Protein AF-A0A1J3G1J7-F1 (afdb_monomer)

Radius of gyration: 13.46 Å; 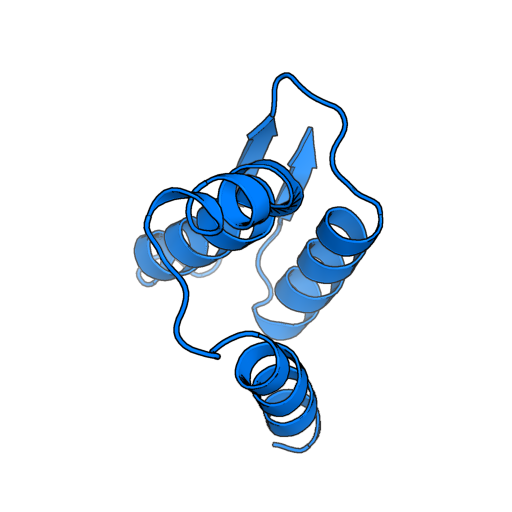Cα contacts (8 Å, |Δi|>4): 57; chains: 1; bounding box: 32×24×33 Å

Secondary structure (DSSP, 8-state):
-HHHHHHHHHHHTT-----TTHHHHHHHHHHHHHHHHHHHHHHTT-TTPPEEE--SSPPPHHHHHHHHHHHHHH---EEE-

Organism: Noccaea caerulescens (NCBI:txid107243)

pLDDT: mean 70.51, std 16.84, range [40.72, 90.0]

Sequence (81 aa):
YEKLKEFDDFMEGEVFQCSMTERREQLLDHSERLAIAFGLISVNGNARAPIKVFKNLRACPDCHEFAKHVSLVTGHEIVIR

Nearest PDB structures (foldseek):
  1v7u-assembly1_B  TM=4.550E-01  e=2.163E+00  Escherichia coli
  8ssa-assembly1_B  TM=5.436E-01  e=5.282E+00  Rattus norvegicus
  5ide-assembly1_A  TM=4.820E-01  e=4.604E+00  Rattus norvegicus

Solvent-accessible surface area (backbone atoms only — not comparable to full-atom values): 4963 Å² total; per-residue (Å²): 109,72,73,56,49,60,50,47,56,62,54,61,73,66,76,65,93,68,56,80,65,57,51,49,55,60,48,67,70,43,49,60,58,56,52,50,54,52,42,53,66,73,38,75,88,45,90,77,61,67,40,76,48,81,49,100,56,87,79,42,72,66,50,55,50,50,47,53,53,48,23,70,75,69,64,35,54,65,48,79,81

Structure (mmCIF, N/CA/C/O backbone):
data_AF-A0A1J3G1J7-F1
#
_entry.id   AF-A0A1J3G1J7-F1
#
loop_
_atom_site.group_PDB
_atom_site.id
_atom_site.type_symbol
_atom_site.label_atom_id
_atom_site.label_alt_id
_atom_site.label_comp_id
_atom_site.label_asym_id
_atom_site.label_entity_id
_atom_site.label_seq_id
_atom_site.pdbx_PDB_ins_code
_atom_site.Cartn_x
_atom_site.Cartn_y
_atom_site.Cartn_z
_atom_site.occupancy
_atom_site.B_iso_or_equiv
_atom_site.auth_seq_id
_atom_site.auth_comp_id
_atom_site.auth_asym_id
_atom_site.auth_atom_id
_atom_site.pdbx_PDB_model_num
ATOM 1 N N . TYR A 1 1 ? 8.211 -5.703 17.225 1.00 42.78 1 TYR A N 1
ATOM 2 C CA . TYR A 1 1 ? 9.632 -5.499 16.897 1.00 42.78 1 TYR A CA 1
ATOM 3 C C . TYR A 1 1 ? 10.154 -6.587 15.960 1.00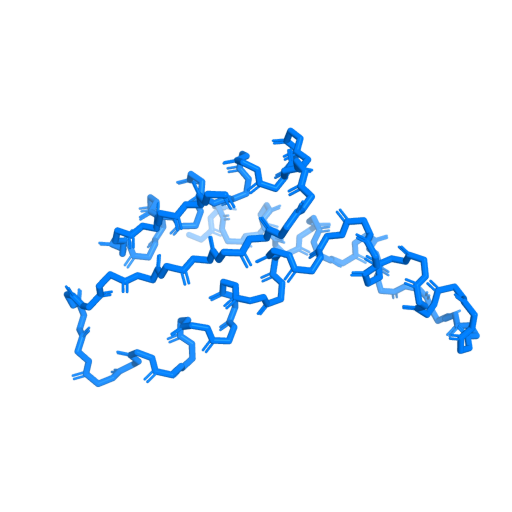 42.78 1 TYR A C 1
ATOM 5 O O . TYR A 1 1 ? 10.686 -6.203 14.934 1.00 42.78 1 TYR A O 1
ATOM 13 N N . GLU A 1 2 ? 9.905 -7.886 16.199 1.00 42.41 2 GLU A N 1
ATOM 14 C CA . GLU A 1 2 ? 10.230 -8.969 15.233 1.00 42.41 2 GLU A CA 1
ATOM 15 C C . GLU A 1 2 ? 9.711 -8.706 13.804 1.00 42.41 2 GLU A C 1
ATOM 17 O O . GLU A 1 2 ? 10.490 -8.632 12.866 1.00 42.41 2 GLU A O 1
ATOM 22 N N . LYS A 1 3 ? 8.403 -8.451 13.650 1.00 44.62 3 LYS A N 1
ATOM 23 C CA . LYS A 1 3 ? 7.766 -8.217 12.336 1.00 44.62 3 LYS A CA 1
ATOM 24 C C . LYS A 1 3 ? 8.210 -6.934 11.622 1.00 44.62 3 LYS A C 1
ATOM 26 O O . LYS A 1 3 ? 7.979 -6.786 10.432 1.00 44.62 3 LYS A O 1
ATOM 31 N N . LEU A 1 4 ? 8.780 -5.985 12.368 1.00 47.31 4 LEU A N 1
ATOM 32 C CA . LEU A 1 4 ? 9.338 -4.752 11.804 1.00 47.31 4 LEU A CA 1
ATOM 33 C C . LEU A 1 4 ? 10.730 -5.011 11.223 1.00 47.31 4 LEU A C 1
ATOM 35 O O . LEU A 1 4 ? 11.033 -4.447 10.185 1.00 47.31 4 LEU A O 1
ATOM 39 N N . LYS A 1 5 ? 11.527 -5.897 11.840 1.00 49.28 5 LYS A N 1
ATOM 40 C CA . LYS A 1 5 ? 12.810 -6.347 11.279 1.00 49.28 5 LYS A CA 1
ATOM 41 C C . LYS A 1 5 ? 12.627 -7.151 9.998 1.00 49.28 5 LYS A C 1
ATOM 43 O O . LYS A 1 5 ? 13.342 -6.921 9.045 1.00 49.28 5 LYS A O 1
ATOM 48 N N . GLU A 1 6 ? 11.617 -8.011 9.948 1.00 51.09 6 GLU A N 1
ATOM 49 C CA . GLU A 1 6 ? 11.311 -8.817 8.756 1.00 51.09 6 GLU A CA 1
ATOM 50 C C . GLU A 1 6 ? 10.893 -7.949 7.547 1.00 51.09 6 GLU A C 1
ATOM 52 O O . GLU A 1 6 ? 11.147 -8.292 6.396 1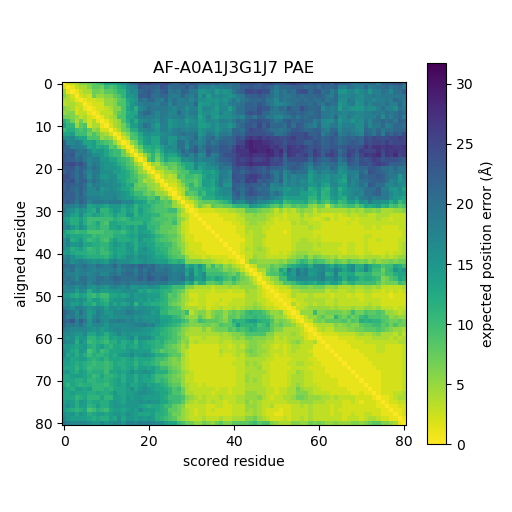.00 51.09 6 GLU A O 1
ATOM 57 N N . PHE A 1 7 ? 10.279 -6.791 7.813 1.00 51.41 7 PHE A 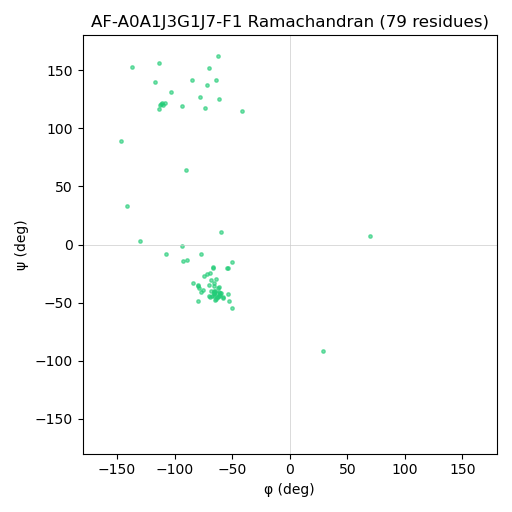N 1
ATOM 58 C CA . PHE A 1 7 ? 9.931 -5.793 6.798 1.00 51.41 7 PHE A CA 1
ATOM 59 C C . PHE A 1 7 ? 11.135 -4.937 6.374 1.00 51.41 7 PHE A C 1
ATOM 61 O O . PHE A 1 7 ? 11.256 -4.599 5.198 1.00 51.41 7 PHE A O 1
ATOM 68 N N . ASP A 1 8 ? 12.007 -4.597 7.326 1.00 49.03 8 ASP A N 1
ATOM 69 C CA . ASP A 1 8 ? 13.256 -3.865 7.089 1.00 49.03 8 ASP A CA 1
ATOM 70 C C . ASP A 1 8 ? 14.231 -4.715 6.256 1.00 49.03 8 ASP A C 1
ATOM 72 O O . ASP A 1 8 ? 14.711 -4.243 5.234 1.00 49.03 8 ASP A O 1
ATOM 76 N N . ASP A 1 9 ? 14.383 -6.006 6.576 1.00 51.69 9 ASP A N 1
ATOM 77 C CA . ASP A 1 9 ? 15.195 -6.974 5.819 1.00 51.69 9 ASP A CA 1
ATOM 78 C C . ASP A 1 9 ? 14.689 -7.155 4.369 1.00 51.69 9 ASP A C 1
ATOM 80 O O . ASP A 1 9 ? 15.481 -7.298 3.434 1.00 51.69 9 ASP A O 1
ATOM 84 N N . PHE A 1 10 ? 13.367 -7.114 4.144 1.00 49.22 10 PHE A N 1
ATOM 85 C CA . PHE A 1 10 ? 12.773 -7.167 2.798 1.00 49.22 10 PHE A CA 1
ATOM 86 C C . PHE A 1 10 ? 13.024 -5.885 1.989 1.00 49.22 10 PHE A C 1
ATOM 88 O O . PHE A 1 10 ? 13.191 -5.939 0.771 1.00 49.22 10 PHE A O 1
ATOM 95 N N . MET A 1 11 ? 13.050 -4.725 2.652 1.00 48.72 11 MET A N 1
ATOM 96 C CA . MET A 1 11 ? 13.340 -3.432 2.023 1.00 48.72 11 MET A CA 1
ATOM 97 C C . MET A 1 11 ? 14.844 -3.213 1.799 1.00 48.72 11 MET A C 1
ATOM 99 O O . MET A 1 11 ? 15.222 -2.638 0.779 1.00 48.72 11 MET A O 1
ATOM 103 N N . GLU A 1 12 ? 15.705 -3.686 2.703 1.00 50.34 12 GLU A N 1
ATOM 104 C CA . GLU A 1 12 ? 17.164 -3.565 2.593 1.00 50.34 12 GLU A CA 1
ATOM 105 C C . GLU A 1 12 ? 17.747 -4.424 1.462 1.00 50.34 12 GLU A C 1
ATOM 107 O O . GLU A 1 12 ? 18.772 -4.058 0.887 1.00 50.34 12 GLU A O 1
ATOM 112 N N . GLY A 1 13 ? 17.067 -5.501 1.055 1.00 46.62 13 GLY A N 1
ATOM 113 C CA . GLY A 1 13 ? 17.482 -6.329 -0.083 1.00 46.62 13 GLY A CA 1
ATOM 114 C C . GLY A 1 13 ? 17.424 -5.640 -1.458 1.00 46.62 13 GLY A C 1
ATOM 115 O O . GLY A 1 13 ? 18.099 -6.092 -2.381 1.00 46.62 13 GLY A O 1
ATOM 116 N N . GLU A 1 14 ? 16.658 -4.550 -1.618 1.00 52.78 14 GLU A N 1
ATOM 117 C CA . GLU A 1 14 ? 16.445 -3.885 -2.920 1.00 52.78 14 GLU A CA 1
ATOM 118 C C . GLU A 1 14 ? 17.159 -2.533 -3.073 1.00 52.78 14 GLU A C 1
ATOM 120 O O . GLU A 1 14 ? 17.201 -1.980 -4.175 1.00 52.78 14 GLU A O 1
ATOM 125 N N . VAL A 1 15 ? 17.757 -1.982 -2.012 1.00 48.28 15 VAL A N 1
ATOM 126 C CA . VAL A 1 15 ? 18.456 -0.688 -2.091 1.00 48.28 15 VAL A CA 1
ATOM 127 C C . VAL A 1 15 ? 19.925 -0.913 -2.452 1.00 48.28 15 VAL A C 1
ATOM 129 O O . VAL A 1 15 ? 20.837 -0.598 -1.692 1.00 48.28 15 VAL A O 1
ATOM 132 N N . PHE A 1 16 ? 20.169 -1.449 -3.649 1.00 51.59 16 PHE A N 1
ATOM 133 C CA . PHE A 1 16 ? 21.494 -1.421 -4.265 1.00 51.59 16 PHE A CA 1
ATOM 134 C C . PHE A 1 16 ? 21.481 -0.485 -5.476 1.00 51.59 16 PHE A C 1
ATOM 136 O O . PHE A 1 16 ? 20.671 -0.596 -6.390 1.00 51.59 16 PHE A O 1
ATOM 143 N N . GLN A 1 17 ? 22.360 0.509 -5.410 1.00 56.25 17 GLN A N 1
ATOM 144 C CA . GLN A 1 17 ? 22.502 1.662 -6.296 1.00 56.25 17 GLN A CA 1
ATOM 145 C C . GLN A 1 17 ? 22.330 1.319 -7.786 1.00 56.25 17 GLN A C 1
ATOM 147 O O . GLN A 1 17 ? 23.182 0.641 -8.355 1.00 56.25 17 GLN A O 1
ATOM 152 N N . CYS A 1 18 ? 21.289 1.836 -8.451 1.00 40.72 18 CYS A N 1
ATOM 153 C CA . CYS A 1 18 ? 21.116 1.564 -9.877 1.00 40.72 18 CYS A CA 1
ATOM 154 C C . CYS A 1 18 ? 20.702 2.799 -10.710 1.00 40.72 18 CYS A C 1
ATOM 156 O O . CYS A 1 18 ? 20.151 3.808 -10.227 1.00 40.72 18 CYS A O 1
ATOM 158 N N . SER A 1 19 ? 21.086 2.737 -11.985 1.00 56.69 19 SER A N 1
ATOM 159 C CA . SER A 1 19 ? 20.981 3.797 -12.988 1.00 56.69 19 SER A CA 1
ATOM 160 C C . SER A 1 19 ? 19.516 4.180 -13.253 1.00 56.69 19 SER A C 1
ATOM 162 O O . SER A 1 19 ? 18.594 3.443 -12.909 1.00 56.69 19 SER A O 1
ATOM 164 N N . MET A 1 20 ? 19.266 5.352 -13.854 1.00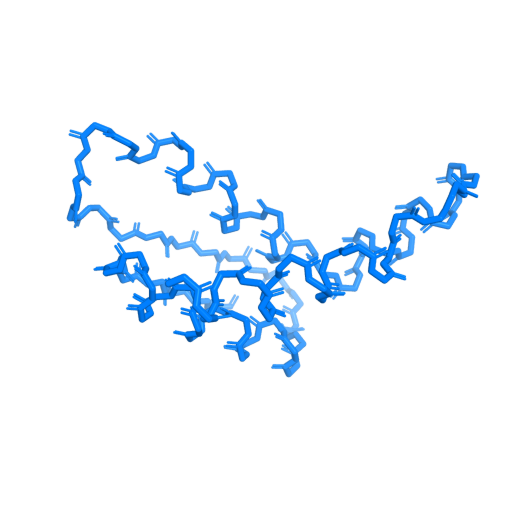 50.41 20 MET A N 1
ATOM 165 C CA . MET A 1 20 ? 17.907 5.887 -14.094 1.00 50.41 20 MET A CA 1
ATOM 166 C C . MET A 1 20 ? 16.968 4.935 -14.863 1.00 50.41 20 MET A C 1
ATOM 168 O O . MET A 1 20 ? 15.751 5.117 -14.817 1.00 50.41 20 MET A O 1
ATOM 172 N N . THR A 1 21 ? 17.516 3.952 -15.576 1.00 46.84 21 THR A N 1
ATOM 173 C CA . THR A 1 21 ? 16.797 2.941 -16.363 1.00 46.84 21 THR A CA 1
ATOM 174 C C . THR A 1 21 ? 16.241 1.818 -15.487 1.00 46.84 21 THR A C 1
ATOM 176 O O . THR A 1 21 ? 15.046 1.553 -15.546 1.00 46.84 21 THR A O 1
ATOM 179 N N . GLU A 1 22 ? 17.061 1.258 -14.600 1.00 49.88 22 GLU A N 1
ATOM 180 C CA . GLU A 1 22 ? 16.692 0.179 -13.665 1.00 49.88 22 GLU A CA 1
ATOM 181 C C . GLU A 1 22 ? 15.708 0.694 -12.587 1.00 49.88 22 GLU A C 1
ATOM 183 O O . GLU A 1 22 ? 14.610 0.159 -12.442 1.00 49.88 22 GLU A O 1
ATOM 188 N N . ARG A 1 23 ? 16.001 1.874 -12.006 1.00 50.38 23 ARG A N 1
ATOM 189 C CA . ARG A 1 23 ? 15.128 3.055 -12.115 1.00 50.38 23 ARG A CA 1
ATOM 190 C C . ARG A 1 23 ? 13.626 2.820 -12.285 1.00 50.38 23 ARG A C 1
ATOM 192 O O . ARG A 1 23 ? 12.809 2.836 -11.370 1.00 50.38 23 ARG A O 1
ATOM 199 N N . ARG A 1 24 ? 13.295 2.774 -13.573 1.00 47.09 24 ARG A N 1
ATOM 200 C CA . ARG A 1 24 ? 11.959 2.779 -14.149 1.00 47.09 24 ARG A CA 1
ATOM 201 C C . ARG A 1 24 ? 11.362 1.385 -14.170 1.00 47.09 24 ARG A C 1
ATOM 203 O O . ARG A 1 24 ? 10.158 1.281 -14.006 1.00 47.09 24 ARG A O 1
ATOM 210 N N . GLU A 1 25 ? 12.170 0.348 -14.345 1.00 49.25 25 GLU A N 1
ATOM 211 C CA . GLU A 1 25 ? 11.700 -1.038 -14.384 1.00 49.25 25 GLU A CA 1
ATOM 212 C C . GLU A 1 25 ? 11.166 -1.478 -13.015 1.00 49.25 25 GLU A C 1
ATOM 214 O O . GLU A 1 25 ? 10.036 -1.953 -12.933 1.00 49.25 25 GLU A O 1
ATOM 219 N N . GLN A 1 26 ? 11.873 -1.161 -11.923 1.00 52.78 26 GLN A N 1
ATOM 220 C CA . GLN A 1 26 ? 11.380 -1.419 -10.560 1.00 52.78 26 GLN A CA 1
ATOM 221 C C . GLN A 1 26 ? 10.128 -0.587 -10.212 1.00 52.78 26 GLN A C 1
ATOM 223 O O . GLN A 1 26 ? 9.217 -1.056 -9.527 1.00 52.78 26 GLN A O 1
ATOM 228 N N . LEU A 1 27 ? 10.047 0.654 -10.712 1.00 51.78 27 LEU A N 1
ATOM 229 C CA . LEU A 1 27 ? 8.863 1.510 -10.559 1.00 51.78 27 LEU A CA 1
ATOM 230 C C . LEU A 1 27 ? 7.650 0.993 -11.349 1.00 51.78 27 LEU A C 1
ATOM 232 O O . LEU A 1 27 ? 6.515 1.243 -10.943 1.00 51.78 27 LEU A O 1
ATOM 236 N N . LEU A 1 28 ? 7.869 0.311 -12.476 1.00 52.53 28 LEU A N 1
ATOM 237 C CA . LEU A 1 28 ? 6.803 -0.241 -13.311 1.00 52.53 28 LEU A CA 1
ATOM 238 C C . LEU A 1 28 ? 6.199 -1.503 -12.684 1.00 52.53 28 LEU A C 1
ATOM 240 O O . LEU A 1 28 ? 4.969 -1.630 -12.682 1.00 52.53 28 LEU A O 1
ATOM 244 N N . ASP A 1 29 ? 7.028 -2.360 -12.083 1.00 58.47 29 ASP A N 1
ATOM 245 C C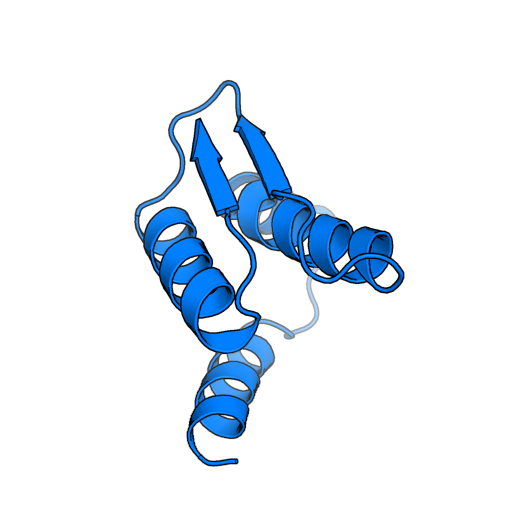A . ASP A 1 29 ? 6.573 -3.628 -11.499 1.00 58.47 29 ASP A CA 1
ATOM 246 C C . ASP A 1 29 ? 5.814 -3.460 -10.173 1.00 58.47 29 ASP A C 1
ATOM 248 O O . ASP A 1 29 ? 4.916 -4.250 -9.877 1.00 58.47 29 ASP A O 1
ATOM 252 N N . HIS A 1 30 ? 6.087 -2.395 -9.403 1.00 71.81 30 HIS A N 1
ATOM 253 C CA . HIS A 1 30 ? 5.526 -2.250 -8.051 1.00 71.81 30 HIS A CA 1
ATOM 254 C C . HIS A 1 30 ? 5.106 -0.826 -7.650 1.00 71.81 30 HIS A C 1
ATOM 256 O O . HIS A 1 30 ? 5.186 -0.455 -6.473 1.00 71.81 30 HIS A O 1
ATOM 262 N N . SER A 1 31 ? 4.622 -0.000 -8.585 1.00 80.38 31 SER A N 1
ATOM 263 C CA . SER A 1 31 ? 4.118 1.348 -8.253 1.00 80.38 31 SER A CA 1
ATOM 264 C C . SER A 1 31 ? 3.038 1.357 -7.147 1.00 80.38 31 SER A C 1
ATOM 266 O O . SER A 1 31 ? 2.811 2.383 -6.509 1.00 80.38 31 SER A O 1
ATOM 268 N N . GLU A 1 32 ? 2.377 0.223 -6.903 1.00 84.00 32 GLU A N 1
ATOM 269 C CA . GLU A 1 32 ? 1.427 -0.038 -5.821 1.00 84.00 32 GLU A CA 1
ATOM 270 C C . GLU A 1 32 ? 2.071 0.120 -4.438 1.00 84.00 32 GLU A C 1
ATOM 272 O O . GLU A 1 32 ? 1.476 0.750 -3.563 1.00 84.00 32 GLU A O 1
ATOM 277 N N . ARG A 1 33 ? 3.296 -0.392 -4.239 1.00 84.56 33 ARG A N 1
ATOM 278 C CA . ARG A 1 33 ? 4.023 -0.283 -2.958 1.00 84.56 33 ARG A CA 1
ATOM 279 C C . ARG A 1 33 ? 4.267 1.185 -2.614 1.00 84.56 33 ARG A C 1
ATOM 281 O O . ARG A 1 33 ? 3.998 1.616 -1.492 1.00 84.56 33 ARG A O 1
ATOM 288 N N . LEU A 1 34 ? 4.690 1.969 -3.608 1.00 85.62 34 LEU A N 1
ATOM 289 C CA . LEU A 1 34 ? 4.918 3.405 -3.457 1.00 85.62 34 LEU A CA 1
ATOM 290 C C . LEU A 1 34 ? 3.612 4.167 -3.188 1.00 85.62 34 LEU A C 1
ATOM 292 O O . LEU A 1 34 ? 3.572 5.028 -2.310 1.00 85.62 34 LEU A O 1
ATOM 296 N N . ALA A 1 35 ? 2.533 3.832 -3.903 1.00 88.44 35 ALA A N 1
ATOM 297 C CA . ALA A 1 35 ? 1.224 4.449 -3.698 1.00 88.44 35 ALA A CA 1
ATOM 298 C C . ALA A 1 35 ? 0.683 4.203 -2.278 1.00 88.44 35 ALA A C 1
ATOM 300 O O . ALA A 1 35 ? 0.162 5.125 -1.649 1.00 88.44 35 ALA A O 1
ATOM 301 N N . ILE A 1 36 ? 0.852 2.988 -1.746 1.00 87.00 36 ILE A N 1
ATOM 302 C CA . ILE A 1 36 ? 0.465 2.642 -0.371 1.00 87.00 36 ILE A CA 1
ATOM 303 C C . ILE A 1 36 ? 1.302 3.424 0.643 1.00 87.00 36 ILE A C 1
ATOM 305 O O . ILE A 1 36 ? 0.738 4.027 1.555 1.00 87.00 36 ILE A O 1
ATOM 309 N N . ALA A 1 37 ? 2.628 3.458 0.472 1.00 87.06 37 ALA A N 1
ATOM 310 C CA . ALA A 1 37 ? 3.521 4.198 1.362 1.00 87.06 37 ALA A CA 1
ATOM 311 C C . ALA A 1 37 ? 3.155 5.689 1.418 1.00 87.06 37 ALA A C 1
ATOM 313 O O . ALA A 1 37 ? 3.032 6.269 2.498 1.00 87.06 37 ALA A O 1
ATOM 314 N N . PHE A 1 38 ? 2.899 6.297 0.258 1.00 86.50 38 PHE A N 1
ATOM 315 C CA . PHE A 1 38 ? 2.471 7.690 0.186 1.00 86.50 38 PHE A CA 1
ATOM 316 C C . PHE A 1 38 ? 1.095 7.911 0.829 1.00 86.50 38 PHE A C 1
ATOM 318 O O . PHE A 1 38 ? 0.895 8.899 1.541 1.00 86.50 38 PHE A O 1
ATOM 325 N N . GLY A 1 39 ? 0.161 6.975 0.629 1.00 88.25 39 GLY A N 1
ATOM 326 C CA . GLY A 1 39 ? -1.145 6.985 1.282 1.00 88.25 39 GLY A CA 1
ATOM 327 C C . GLY A 1 39 ? -1.024 6.990 2.806 1.00 88.25 39 GLY A C 1
ATOM 328 O O . GLY A 1 39 ? -1.646 7.818 3.460 1.00 88.25 39 GLY A O 1
ATOM 329 N N . LEU A 1 40 ? -0.163 6.142 3.370 1.00 85.56 40 LEU A N 1
ATOM 330 C CA . LEU A 1 40 ? 0.063 6.072 4.817 1.00 85.56 40 LEU A CA 1
ATOM 331 C C . LEU A 1 40 ? 0.650 7.366 5.388 1.00 85.56 40 LEU A C 1
ATOM 333 O O . LEU A 1 40 ? 0.162 7.866 6.400 1.00 85.56 40 LEU A O 1
ATOM 337 N N . ILE A 1 41 ? 1.660 7.937 4.725 1.00 86.00 41 ILE A N 1
ATOM 338 C CA . ILE A 1 41 ? 2.265 9.213 5.142 1.00 86.00 41 ILE A CA 1
ATOM 339 C C . ILE A 1 41 ? 1.216 10.333 5.120 1.00 86.00 41 ILE A C 1
ATOM 341 O O . ILE A 1 41 ? 1.145 11.141 6.046 1.00 86.00 41 ILE A O 1
ATOM 345 N N . SER A 1 42 ? 0.366 10.354 4.092 1.00 83.75 42 SER A N 1
ATOM 346 C CA . SER A 1 42 ? -0.668 11.381 3.913 1.00 83.75 42 SER A CA 1
ATOM 347 C C . SER A 1 42 ? -1.830 11.254 4.907 1.00 83.75 42 SER A C 1
ATOM 349 O O . SER A 1 42 ? -2.499 12.243 5.204 1.00 83.75 42 SER A O 1
ATOM 351 N N . VAL A 1 43 ? -2.082 10.049 5.428 1.00 79.88 43 VAL A N 1
ATOM 352 C CA . VAL A 1 43 ? -3.230 9.733 6.296 1.00 79.88 43 VAL A CA 1
ATOM 353 C C . VAL A 1 43 ? -2.905 9.857 7.797 1.00 79.88 43 VAL A C 1
ATOM 355 O O . VAL A 1 43 ? -3.811 9.765 8.619 1.00 79.88 43 VAL A O 1
ATOM 358 N N . ASN A 1 44 ? -1.666 10.191 8.181 1.00 64.81 44 ASN A N 1
ATOM 359 C CA . ASN A 1 44 ? -1.184 10.296 9.576 1.00 64.81 44 ASN A CA 1
ATOM 360 C C . ASN A 1 44 ? -2.058 11.160 10.538 1.00 64.81 44 ASN A C 1
ATOM 362 O O . ASN A 1 44 ? -1.944 11.057 11.753 1.00 64.81 44 ASN A O 1
ATOM 366 N N . GLY A 1 45 ? -2.987 11.985 10.039 1.00 64.94 45 GLY A N 1
ATOM 367 C CA . GLY A 1 45 ? -3.956 12.724 10.867 1.00 64.94 45 GLY A CA 1
ATOM 368 C C . GLY A 1 45 ? -5.287 12.012 11.169 1.00 64.94 45 GLY A C 1
ATOM 369 O O . GLY A 1 45 ? -6.041 12.482 12.017 1.00 64.94 45 GLY A O 1
ATOM 370 N N . ASN A 1 46 ? -5.623 10.916 10.480 1.00 64.38 46 ASN A N 1
ATOM 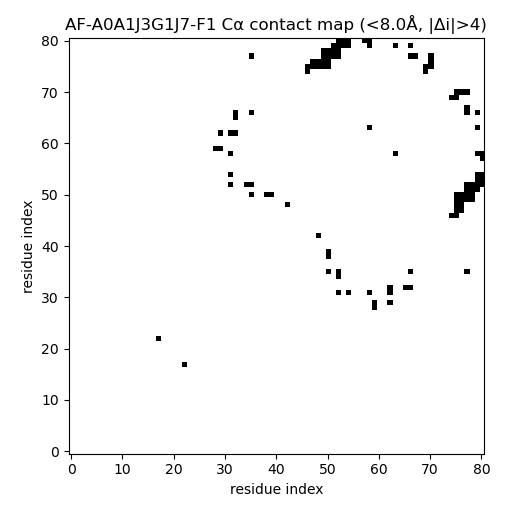371 C CA . ASN A 1 46 ? -6.925 10.256 10.588 1.00 64.38 46 ASN A CA 1
ATOM 372 C C . ASN A 1 46 ? -6.774 8.738 10.420 1.00 64.38 46 ASN A C 1
ATOM 374 O O . ASN A 1 46 ? -6.908 8.215 9.315 1.00 64.38 46 ASN A O 1
ATOM 378 N N . ALA A 1 47 ? -6.547 8.035 11.534 1.00 63.94 47 ALA A N 1
ATOM 379 C CA . ALA A 1 47 ? -6.275 6.591 11.625 1.00 63.94 47 ALA A CA 1
ATOM 380 C C . ALA A 1 47 ? -7.378 5.656 11.069 1.00 63.94 47 ALA A C 1
ATOM 382 O O . ALA A 1 47 ? -7.362 4.453 11.310 1.00 63.94 47 ALA A O 1
ATOM 383 N N . ARG A 1 48 ? -8.375 6.197 10.364 1.00 69.94 48 ARG A N 1
ATOM 384 C CA . ARG A 1 48 ? -9.525 5.469 9.831 1.00 69.94 48 ARG A CA 1
ATOM 385 C C . ARG A 1 48 ? -9.796 5.744 8.353 1.00 69.94 48 ARG A C 1
ATOM 387 O O . ARG A 1 48 ? -10.792 5.248 7.832 1.00 69.94 48 ARG A O 1
ATOM 394 N N . ALA A 1 49 ? -8.968 6.545 7.678 1.00 82.94 49 ALA A N 1
ATOM 395 C CA . ALA A 1 49 ? -9.178 6.812 6.261 1.00 82.94 49 ALA A CA 1
ATOM 396 C C . ALA A 1 49 ? -8.697 5.616 5.410 1.00 82.94 49 ALA A C 1
ATOM 398 O O . ALA A 1 49 ? -7.551 5.185 5.559 1.00 82.94 49 ALA A O 1
ATOM 399 N N . PRO A 1 50 ? -9.542 5.075 4.515 1.00 85.94 50 PRO A N 1
ATOM 400 C CA . PRO A 1 50 ? -9.150 3.978 3.639 1.00 85.94 50 PRO A CA 1
ATOM 401 C C . PRO A 1 50 ? -8.181 4.465 2.554 1.00 85.94 50 PRO A C 1
ATOM 403 O O . PRO A 1 50 ? -8.406 5.504 1.927 1.00 85.94 50 PRO A O 1
ATOM 406 N N . ILE A 1 51 ? -7.138 3.683 2.280 1.00 89.69 51 ILE A N 1
ATOM 407 C CA . ILE A 1 51 ? -6.177 3.937 1.203 1.00 89.69 51 ILE A CA 1
ATOM 408 C C . ILE A 1 51 ? -6.641 3.169 -0.033 1.00 89.69 51 ILE A C 1
ATOM 410 O O . ILE A 1 51 ? -6.748 1.944 -0.019 1.00 89.69 51 ILE A O 1
ATOM 414 N N . LYS A 1 52 ? -6.929 3.888 -1.119 1.00 89.12 52 LYS A N 1
ATOM 415 C CA . LYS A 1 52 ? -7.377 3.292 -2.384 1.00 89.12 52 LYS A CA 1
ATOM 416 C C . LYS A 1 52 ? -6.305 3.474 -3.444 1.00 89.12 52 LYS A C 1
ATOM 418 O O . LYS A 1 52 ? -5.959 4.6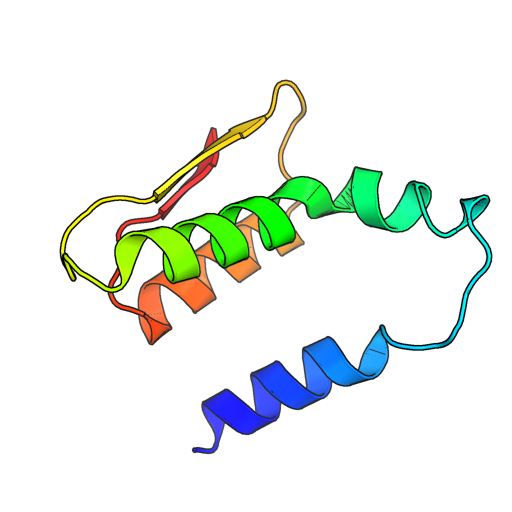04 -3.776 1.00 89.12 52 LYS A O 1
ATOM 423 N N . VAL A 1 53 ? -5.816 2.366 -3.985 1.00 87.25 53 VAL A N 1
ATOM 424 C CA . VAL A 1 53 ? -4.841 2.348 -5.076 1.00 87.25 53 VAL A CA 1
ATOM 425 C C . VAL A 1 53 ? -5.542 1.830 -6.323 1.00 87.25 53 VAL A C 1
ATOM 427 O O . VAL A 1 53 ? -6.061 0.716 -6.331 1.00 87.25 53 VAL A O 1
ATOM 430 N N . PHE A 1 54 ? -5.575 2.656 -7.366 1.00 84.81 54 PHE A N 1
ATOM 431 C CA . PHE A 1 54 ? -6.125 2.292 -8.668 1.00 84.81 54 PHE A CA 1
ATOM 432 C C . PHE A 1 54 ? -4.979 2.138 -9.654 1.00 84.81 54 PHE A C 1
ATOM 434 O O . PHE A 1 54 ? -4.233 3.095 -9.882 1.00 84.81 54 PHE A O 1
ATOM 441 N N . LYS A 1 55 ? -4.850 0.955 -10.254 1.00 77.12 55 LYS A N 1
ATOM 442 C CA . LYS A 1 55 ? -3.917 0.723 -11.354 1.00 77.12 55 LYS A CA 1
ATOM 443 C C . LYS A 1 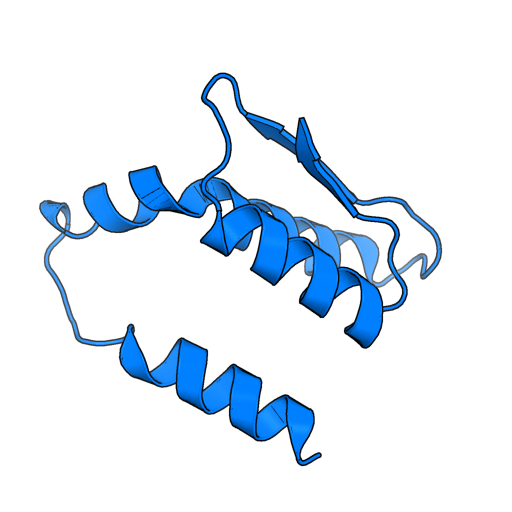55 ? -4.723 0.345 -12.597 1.00 77.12 55 LYS A C 1
ATOM 445 O O . LYS A 1 55 ? -5.700 -0.387 -12.532 1.00 77.12 55 LYS A O 1
ATOM 450 N N . ASN A 1 56 ? -4.317 0.858 -13.758 1.00 69.00 56 ASN A N 1
ATOM 451 C CA . ASN A 1 56 ? -4.911 0.454 -15.042 1.00 69.00 56 ASN A CA 1
ATOM 452 C C . ASN A 1 56 ? -4.394 -0.917 -15.519 1.00 69.00 56 ASN A C 1
ATOM 454 O O . ASN A 1 56 ? -4.880 -1.453 -16.512 1.00 69.00 56 ASN A O 1
ATOM 458 N N . LEU A 1 57 ? -3.389 -1.465 -14.834 1.00 71.12 57 LEU A N 1
ATOM 459 C CA . LEU A 1 57 ? -2.782 -2.764 -15.094 1.00 71.12 57 LEU A CA 1
ATOM 460 C C . LEU A 1 57 ? -3.073 -3.693 -13.915 1.00 71.12 57 LEU A C 1
ATOM 462 O O . LEU A 1 57 ? -3.311 -3.229 -12.803 1.00 71.12 57 LEU A O 1
ATOM 466 N N . ARG A 1 58 ? -3.043 -5.007 -14.156 1.00 70.88 58 ARG A N 1
ATOM 467 C CA . ARG A 1 58 ? -3.245 -6.000 -13.096 1.00 70.88 58 ARG A CA 1
ATOM 468 C C . ARG A 1 58 ? -2.143 -5.850 -12.044 1.00 70.88 58 ARG A C 1
ATOM 470 O O . ARG A 1 58 ? -0.968 -5.925 -12.391 1.00 70.88 58 ARG A O 1
ATOM 477 N N . ALA A 1 59 ? -2.535 -5.681 -10.784 1.00 74.44 59 ALA A N 1
ATOM 478 C CA . ALA A 1 59 ? -1.594 -5.647 -9.675 1.00 74.44 59 ALA A CA 1
ATOM 479 C C . ALA A 1 59 ? -0.872 -6.995 -9.523 1.00 74.44 59 ALA A C 1
ATOM 481 O O . ALA A 1 59 ? -1.451 -8.071 -9.715 1.00 74.44 59 ALA A O 1
ATOM 482 N N . CYS A 1 60 ? 0.415 -6.921 -9.202 1.00 79.50 60 CYS A N 1
ATOM 483 C CA . CYS A 1 60 ? 1.266 -8.090 -9.060 1.00 79.50 60 CYS A CA 1
ATOM 484 C C . CYS A 1 60 ? 0.904 -8.907 -7.795 1.00 79.50 60 CYS A C 1
ATOM 486 O O . CYS A 1 60 ? 0.416 -8.325 -6.818 1.00 79.50 60 CYS A O 1
ATOM 488 N N . PRO A 1 61 ? 1.133 -10.236 -7.758 1.00 80.19 61 PRO A N 1
ATOM 489 C CA . PRO A 1 61 ? 0.874 -11.056 -6.567 1.00 80.19 61 PRO A CA 1
ATOM 490 C C . PRO A 1 61 ? 1.568 -10.518 -5.306 1.00 80.19 61 PRO A C 1
ATOM 492 O O . PRO A 1 61 ? 0.924 -10.388 -4.264 1.00 80.19 61 PRO A O 1
ATOM 495 N N . ASP A 1 62 ? 2.821 -10.084 -5.437 1.00 81.19 62 ASP A N 1
ATOM 496 C CA . ASP A 1 62 ? 3.612 -9.528 -4.332 1.00 81.19 62 ASP A CA 1
ATOM 497 C C . ASP A 1 62 ? 3.029 -8.201 -3.824 1.00 81.19 62 ASP A C 1
ATOM 499 O O . ASP A 1 62 ? 3.028 -7.916 -2.631 1.00 81.19 62 ASP A O 1
ATOM 503 N N . CYS A 1 63 ? 2.439 -7.405 -4.718 1.00 82.50 63 CYS A N 1
ATOM 504 C CA . CYS A 1 63 ? 1.776 -6.138 -4.421 1.00 82.50 63 CYS A CA 1
ATOM 505 C C . CYS A 1 63 ? 0.490 -6.379 -3.616 1.00 82.50 63 CYS A C 1
ATOM 507 O O . CYS A 1 63 ? 0.183 -5.641 -2.676 1.00 82.50 63 CYS A O 1
ATOM 509 N N . HIS A 1 64 ? -0.261 -7.428 -3.971 1.00 86.19 64 HIS A N 1
ATOM 510 C CA . HIS A 1 64 ? -1.445 -7.853 -3.229 1.00 86.19 64 HIS A CA 1
ATOM 511 C C . HIS A 1 64 ? -1.087 -8.363 -1.830 1.00 86.19 64 HIS A C 1
ATOM 513 O O . HIS A 1 64 ? -1.798 -8.061 -0.869 1.00 86.19 64 HIS A O 1
ATOM 519 N N . GLU A 1 65 ? -0.007 -9.132 -1.703 1.00 84.88 65 GLU A N 1
ATOM 520 C CA . GLU A 1 65 ? 0.455 -9.658 -0.418 1.00 84.88 65 GLU A CA 1
ATOM 521 C C . GLU A 1 65 ? 1.026 -8.553 0.477 1.00 84.88 65 GLU A C 1
ATOM 523 O O . GLU A 1 65 ? 0.626 -8.425 1.636 1.00 84.88 65 GLU A O 1
ATOM 528 N N . PHE A 1 66 ? 1.837 -7.662 -0.095 1.00 86.44 66 PHE A N 1
ATOM 529 C CA . PHE A 1 66 ? 2.319 -6.454 0.564 1.00 86.44 66 PHE A CA 1
ATOM 530 C C . PHE A 1 66 ? 1.163 -5.626 1.133 1.00 86.44 66 PHE A C 1
ATOM 532 O O . PHE A 1 66 ? 1.175 -5.274 2.310 1.00 86.44 66 PHE A O 1
ATOM 539 N N . ALA A 1 67 ? 0.114 -5.366 0.348 1.00 87.94 67 ALA A N 1
ATOM 540 C CA . ALA A 1 67 ? -1.032 -4.590 0.814 1.00 87.94 67 ALA A CA 1
ATOM 541 C C . ALA A 1 67 ? -1.785 -5.248 1.978 1.00 87.94 67 ALA A C 1
ATOM 543 O O . ALA A 1 67 ? -2.206 -4.550 2.902 1.00 87.94 67 ALA A O 1
ATOM 544 N N . LYS A 1 68 ? -1.917 -6.582 1.983 1.00 88.56 68 LYS A N 1
ATOM 545 C CA . LYS A 1 68 ? -2.505 -7.316 3.116 1.00 88.56 68 LYS A CA 1
ATOM 546 C C . LYS A 1 68 ? -1.655 -7.162 4.375 1.00 88.56 68 LYS A C 1
ATOM 548 O O . LYS A 1 68 ? -2.195 -6.853 5.436 1.00 88.56 68 LYS A O 1
ATOM 553 N N . HIS A 1 69 ? -0.339 -7.340 4.263 1.00 88.56 69 HIS A N 1
ATOM 554 C CA . HIS A 1 69 ? 0.576 -7.186 5.395 1.00 88.56 69 HIS A CA 1
ATOM 555 C C . HIS A 1 69 ? 0.571 -5.763 5.941 1.00 88.56 69 HIS A C 1
ATOM 557 O O . HIS A 1 69 ? 0.440 -5.563 7.148 1.00 88.56 69 HIS A O 1
ATOM 563 N N . VAL A 1 70 ? 0.622 -4.766 5.061 1.00 87.69 70 VAL A N 1
ATOM 564 C CA . VAL A 1 70 ? 0.564 -3.364 5.465 1.00 87.69 70 VAL A CA 1
ATOM 565 C C . VAL A 1 70 ? -0.769 -3.042 6.141 1.00 87.69 70 VAL A C 1
ATOM 567 O O . VAL A 1 70 ? -0.768 -2.386 7.181 1.00 87.69 70 VAL A O 1
ATOM 570 N N . SER A 1 71 ? -1.897 -3.542 5.627 1.00 88.75 71 SER A N 1
ATOM 571 C CA . SER A 1 71 ? -3.213 -3.368 6.260 1.00 88.75 71 SER A CA 1
ATOM 572 C C . SER A 1 71 ? -3.252 -3.956 7.677 1.00 88.75 71 SER A C 1
ATOM 574 O O . SER A 1 71 ? -3.725 -3.300 8.603 1.00 88.75 71 SER A O 1
ATOM 576 N N . LEU A 1 72 ? -2.665 -5.141 7.883 1.00 87.12 72 LEU A N 1
ATOM 577 C CA . LEU A 1 72 ? -2.568 -5.781 9.201 1.00 87.12 72 LEU A CA 1
ATOM 578 C C . LEU A 1 72 ? -1.686 -5.004 10.189 1.00 87.12 72 LEU A C 1
ATOM 580 O O . LEU A 1 72 ? -2.029 -4.915 11.365 1.00 87.12 72 LEU A O 1
ATOM 584 N N . VAL A 1 73 ? -0.552 -4.461 9.738 1.00 86.25 73 VAL A N 1
ATOM 585 C CA . VAL A 1 73 ? 0.393 -3.742 10.613 1.00 86.25 73 VAL A CA 1
ATOM 586 C C . VAL A 1 73 ? -0.109 -2.340 10.949 1.00 86.25 73 VAL A C 1
ATOM 588 O O . VAL A 1 73 ? 0.023 -1.888 12.084 1.00 86.25 73 VAL A O 1
ATOM 591 N N . THR A 1 74 ? -0.680 -1.647 9.967 1.00 84.12 74 THR A N 1
ATOM 592 C CA . THR A 1 74 ? -1.092 -0.241 10.101 1.00 84.12 74 THR A CA 1
ATOM 593 C C . THR A 1 74 ? -2.542 -0.074 10.542 1.00 84.12 74 THR A C 1
ATOM 595 O O . THR A 1 74 ? -2.935 1.034 10.898 1.00 84.12 74 THR A O 1
ATOM 598 N N . GLY A 1 75 ? -3.356 -1.132 10.483 1.00 85.19 75 GLY A N 1
ATOM 599 C CA . GLY A 1 75 ? -4.791 -1.088 10.775 1.00 85.19 75 GLY A CA 1
ATOM 600 C C . GLY A 1 75 ? -5.628 -0.331 9.735 1.00 85.19 75 GLY A C 1
ATOM 601 O O . GLY A 1 75 ? -6.817 -0.114 9.961 1.00 85.19 75 GLY A O 1
ATOM 602 N N . HIS A 1 76 ? -5.032 0.084 8.612 1.00 87.06 76 HIS A N 1
ATOM 603 C CA . HIS A 1 76 ? -5.728 0.813 7.554 1.00 87.06 76 HIS A CA 1
ATOM 604 C C . HIS A 1 76 ? -6.419 -0.152 6.590 1.00 87.06 76 HIS A C 1
ATOM 606 O O . HIS A 1 76 ? -5.861 -1.183 6.210 1.00 87.06 76 HIS A O 1
ATOM 612 N N . GLU A 1 77 ? -7.617 0.208 6.134 1.00 89.44 77 GLU A N 1
ATOM 613 C CA . GLU A 1 77 ? -8.267 -0.480 5.020 1.00 89.44 77 GLU A CA 1
ATOM 614 C C . GLU A 1 77 ? -7.561 -0.088 3.716 1.00 89.44 77 GLU A C 1
ATOM 616 O O . GLU A 1 77 ? -7.552 1.086 3.340 1.00 89.44 77 GLU A O 1
ATOM 621 N N . ILE A 1 78 ? -6.959 -1.064 3.032 1.00 90.00 78 ILE A N 1
ATOM 622 C CA . ILE A 1 78 ? -6.279 -0.856 1.751 1.00 90.00 78 ILE A CA 1
ATOM 623 C C . ILE A 1 78 ? -7.057 -1.585 0.661 1.00 90.00 78 ILE A C 1
ATOM 625 O O . ILE A 1 78 ? -7.211 -2.805 0.704 1.00 90.00 78 ILE A O 1
ATOM 629 N N . VAL A 1 79 ? -7.528 -0.835 -0.333 1.00 88.12 79 VAL A N 1
ATOM 630 C CA . VAL A 1 79 ? -8.263 -1.371 -1.483 1.00 88.12 79 VAL A CA 1
ATOM 631 C C . VAL A 1 79 ? -7.425 -1.178 -2.737 1.00 88.12 79 VAL A C 1
ATOM 633 O O . VAL A 1 79 ? -7.165 -0.045 -3.141 1.00 88.12 79 VAL A O 1
ATOM 636 N N . ILE A 1 80 ? -7.036 -2.288 -3.364 1.00 86.12 80 ILE A N 1
ATOM 637 C CA . ILE A 1 80 ? -6.374 -2.302 -4.672 1.00 86.12 80 ILE A CA 1
ATOM 638 C C . ILE A 1 80 ? -7.399 -2.717 -5.727 1.00 86.12 80 ILE A C 1
ATOM 640 O O . ILE A 1 80 ? -8.110 -3.708 -5.537 1.00 86.12 80 ILE A O 1
ATOM 644 N N . ARG A 1 81 ? -7.471 -1.957 -6.822 1.00 75.94 81 ARG A N 1
ATOM 645 C CA . ARG A 1 81 ? -8.217 -2.309 -8.035 1.00 75.94 81 ARG A CA 1
ATOM 646 C C . ARG A 1 81 ? -7.315 -2.361 -9.251 1.00 75.94 81 ARG A C 1
ATOM 648 O O . ARG A 1 81 ? -6.434 -1.474 -9.347 1.00 75.94 81 ARG A O 1
#

InterPro domains:
  IPR032867 DYW domain [PF14432] (19-81)

Foldseek 3Di:
DVVVVVVVVVVVVPPDDDDCVVVVVVCVQAVLLVQVVVQLVVCVVPLEDAREAEDPDDHDPVSVVSQVVCCVVSVHHYHYD

Mean predicted aligned error: 10.87 Å